Protein AF-A0A7X6MKP2-F1 (afdb_monomer_lite)

Foldseek 3Di:
DDDDDDDPPDDPPPPPPVPCPPPPCPPQQLNLQLVCVVVVNQFDWDWDWADDPPADDPDTFIWTFTDCQLVRKTWGQPPVFWIWIQFPVRDIDIDTPVVVVVVVVVSSVGRHSVDDDDDDPPPPDD

Secondary structure (DSSP, 8-state):
-------PPP------------S-----HHHHHHHHHHTTTT---EEEEE--TT--TT--EEEEEPPGGGTS-EEEEETTTEEEEE-TTS-EEEEETT-HHHHHHHHHHHHTTSSSPP--------

Radius of gyration: 27.4 Å; chains: 1; bounding box: 58×38×104 Å

pLDDT: mean 75.71, std 20.82, range [37.44, 96.75]

Organism: NCBI:txid146802

Structure (mmCIF, N/CA/C/O backbone):
data_AF-A0A7X6MKP2-F1
#
_entry.id   AF-A0A7X6MKP2-F1
#
loop_
_atom_site.group_PDB
_atom_site.id
_atom_site.type_symbol
_atom_site.label_atom_id
_atom_site.label_alt_id
_atom_site.label_comp_id
_atom_site.label_asym_id
_atom_site.label_entity_id
_atom_site.label_seq_id
_atom_site.pdbx_PDB_ins_code
_atom_site.Cartn_x
_atom_site.Cartn_y
_atom_site.Cartn_z
_atom_site.occupancy
_atom_site.B_iso_or_equiv
_atom_site.auth_seq_id
_atom_site.auth_comp_id
_atom_site.auth_asym_id
_atom_site.auth_atom_id
_atom_site.pdbx_PDB_model_num
ATOM 1 N N . MET A 1 1 ? 43.144 -14.000 -82.049 1.00 40.50 1 MET A N 1
ATOM 2 C CA . MET A 1 1 ? 44.018 -12.903 -81.572 1.00 40.50 1 MET A CA 1
ATOM 3 C C . MET A 1 1 ? 43.197 -12.073 -80.575 1.00 40.50 1 MET A C 1
ATOM 5 O O . MET A 1 1 ? 42.259 -11.430 -81.004 1.00 40.50 1 MET A O 1
ATOM 9 N N . VAL A 1 2 ? 43.103 -12.516 -79.315 1.00 38.53 2 VAL A N 1
ATOM 10 C CA . VAL A 1 2 ? 43.785 -12.025 -78.085 1.00 38.53 2 VAL A CA 1
ATOM 11 C C . VAL A 1 2 ? 43.285 -10.661 -77.556 1.00 38.53 2 VAL A C 1
ATOM 13 O O . VAL A 1 2 ? 43.730 -9.638 -78.048 1.00 38.53 2 VAL A O 1
ATOM 16 N N . ARG A 1 3 ? 42.475 -10.753 -76.470 1.00 37.44 3 ARG A N 1
ATOM 17 C CA . ARG A 1 3 ? 42.290 -9.885 -75.261 1.00 37.44 3 ARG A CA 1
ATOM 18 C C . ARG A 1 3 ? 41.890 -8.405 -75.481 1.00 37.44 3 ARG A C 1
ATOM 20 O O . ARG A 1 3 ? 42.314 -7.790 -76.434 1.00 37.44 3 ARG A O 1
ATOM 27 N N . ALA A 1 4 ? 41.074 -7.752 -74.646 1.00 42.47 4 ALA A N 1
ATOM 28 C CA . ALA A 1 4 ? 41.016 -7.700 -73.178 1.00 42.47 4 ALA A CA 1
ATOM 29 C C . ALA A 1 4 ? 39.604 -7.236 -72.719 1.00 42.47 4 ALA A C 1
ATOM 31 O O . ALA A 1 4 ? 38.988 -6.415 -73.381 1.00 42.47 4 ALA A O 1
ATOM 32 N N . ARG A 1 5 ? 38.961 -7.910 -71.753 1.00 42.34 5 ARG A N 1
ATOM 33 C CA . ARG A 1 5 ? 38.842 -7.558 -70.314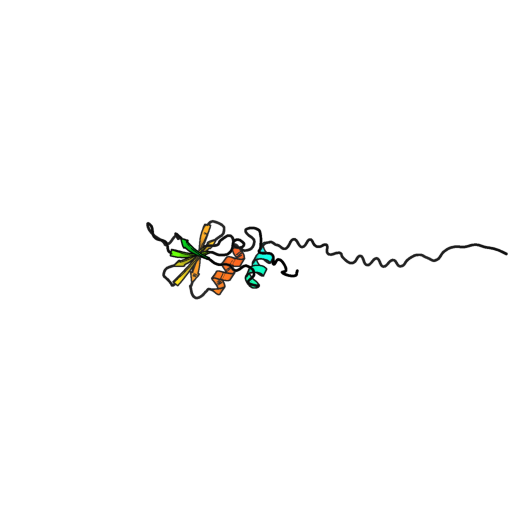 1.00 42.34 5 ARG A CA 1
ATOM 34 C C . ARG A 1 5 ? 38.249 -6.174 -69.987 1.00 42.34 5 ARG A C 1
ATOM 36 O O . ARG A 1 5 ? 38.909 -5.161 -70.168 1.00 42.34 5 ARG A O 1
ATOM 43 N N . GLY A 1 6 ? 37.117 -6.227 -69.279 1.00 37.50 6 GLY A N 1
ATOM 44 C CA . GLY A 1 6 ? 36.641 -5.244 -68.297 1.00 37.50 6 GLY A CA 1
ATOM 45 C C . GLY A 1 6 ? 35.191 -4.844 -68.570 1.00 37.50 6 GLY A C 1
ATOM 46 O O . GLY A 1 6 ? 34.879 -4.495 -69.694 1.00 37.50 6 GLY A O 1
ATOM 47 N N . LEU A 1 7 ? 34.219 -4.888 -67.664 1.00 44.16 7 LEU A N 1
ATOM 48 C CA . LEU A 1 7 ? 34.089 -5.221 -66.243 1.00 44.16 7 LEU A CA 1
ATOM 49 C C . LEU A 1 7 ? 32.581 -5.522 -66.050 1.00 44.16 7 LEU A C 1
ATOM 51 O O . LEU A 1 7 ? 31.769 -4.822 -66.658 1.00 44.16 7 LEU A O 1
ATOM 55 N N . PRO A 1 8 ? 32.162 -6.499 -65.228 1.00 43.06 8 PRO A N 1
ATOM 56 C CA . PRO A 1 8 ? 30.777 -6.556 -64.771 1.00 43.06 8 PRO A CA 1
ATOM 57 C C . PRO A 1 8 ? 30.525 -5.355 -63.851 1.00 43.06 8 PRO A C 1
ATOM 59 O O . PRO A 1 8 ? 31.262 -5.153 -62.883 1.00 43.06 8 PRO A O 1
ATOM 62 N N . ALA A 1 9 ? 29.517 -4.538 -64.167 1.00 41.66 9 ALA A N 1
ATOM 63 C CA . ALA A 1 9 ? 29.062 -3.491 -63.264 1.00 41.66 9 ALA A CA 1
ATOM 64 C C . ALA A 1 9 ? 28.604 -4.154 -61.961 1.00 41.66 9 ALA A C 1
ATOM 66 O O . ALA A 1 9 ? 27.717 -5.007 -61.937 1.00 41.66 9 ALA A O 1
ATOM 67 N N . LEU A 1 10 ? 29.329 -3.797 -60.913 1.00 42.03 10 LEU A N 1
ATOM 68 C CA . LEU A 1 10 ? 29.261 -4.337 -59.575 1.00 42.03 10 LEU A CA 1
ATOM 69 C C . LEU A 1 10 ? 27.894 -4.069 -58.940 1.00 42.03 10 LEU A C 1
ATOM 71 O O . LEU A 1 10 ? 27.376 -2.959 -58.993 1.00 42.03 10 LEU A O 1
ATOM 75 N N . SER A 1 11 ? 27.403 -5.107 -58.270 1.00 39.50 11 SER A N 1
ATOM 76 C CA . SER A 1 11 ? 26.770 -5.033 -56.957 1.00 39.50 11 SER A CA 1
ATOM 77 C C . SER A 1 11 ? 25.614 -4.044 -56.809 1.00 39.50 11 SER A C 1
ATOM 79 O O . SER A 1 11 ? 25.761 -2.955 -56.260 1.00 39.50 11 SER A O 1
ATOM 81 N N . ALA A 1 12 ? 24.408 -4.520 -57.127 1.00 39.81 12 ALA A N 1
ATOM 82 C CA . ALA A 1 12 ? 23.228 -4.152 -56.355 1.00 39.81 12 ALA A CA 1
ATOM 83 C C . ALA A 1 12 ? 23.368 -4.753 -54.945 1.00 39.81 12 ALA A C 1
ATOM 85 O O . ALA A 1 12 ? 22.731 -5.743 -54.591 1.00 39.81 12 ALA A O 1
ATOM 86 N N . THR A 1 13 ? 24.253 -4.173 -54.136 1.00 43.50 13 THR A N 1
ATOM 87 C CA . THR A 1 13 ? 24.224 -4.335 -52.689 1.00 43.50 13 THR A CA 1
ATOM 88 C C . THR A 1 13 ? 23.011 -3.549 -52.207 1.00 43.50 13 THR A C 1
ATOM 90 O O . THR A 1 13 ? 23.109 -2.405 -51.769 1.00 43.50 13 THR A O 1
ATOM 93 N N . HIS A 1 14 ? 21.839 -4.184 -52.278 1.00 38.28 14 HIS A N 1
ATOM 94 C CA . HIS A 1 14 ? 20.822 -3.994 -51.254 1.00 38.28 14 HIS A CA 1
ATOM 95 C C . HIS A 1 14 ? 21.472 -4.441 -49.941 1.00 38.28 14 HIS A C 1
ATOM 97 O O . HIS A 1 14 ? 21.293 -5.560 -49.469 1.00 38.28 14 HIS A O 1
ATOM 103 N N . HIS A 1 15 ? 22.282 -3.561 -49.354 1.00 39.16 15 HIS A N 1
ATOM 104 C CA . HIS A 1 15 ? 22.395 -3.544 -47.916 1.00 39.16 15 HIS A CA 1
ATOM 105 C C . HIS A 1 15 ? 21.006 -3.140 -47.430 1.00 39.16 15 HIS A C 1
ATOM 107 O O . HIS A 1 15 ? 20.722 -1.965 -47.202 1.00 39.16 15 HIS A O 1
ATOM 113 N N . GLU A 1 16 ? 20.143 -4.147 -47.271 1.00 41.75 16 GLU A N 1
ATOM 114 C CA . GLU A 1 16 ? 19.332 -4.243 -46.073 1.00 41.75 16 GLU A CA 1
ATOM 115 C C . GLU A 1 16 ? 20.291 -3.974 -44.910 1.00 41.75 16 GLU A C 1
ATOM 117 O O . GLU A 1 16 ? 20.896 -4.870 -44.323 1.00 41.75 16 GLU A O 1
ATOM 122 N N . HIS A 1 17 ? 20.449 -2.695 -44.572 1.00 41.41 17 HIS A N 1
ATOM 123 C CA . HIS A 1 17 ? 20.598 -2.310 -43.189 1.00 41.41 17 HIS A CA 1
ATOM 124 C C . HIS A 1 17 ? 19.272 -2.701 -42.554 1.00 41.41 17 HIS A C 1
ATOM 126 O O .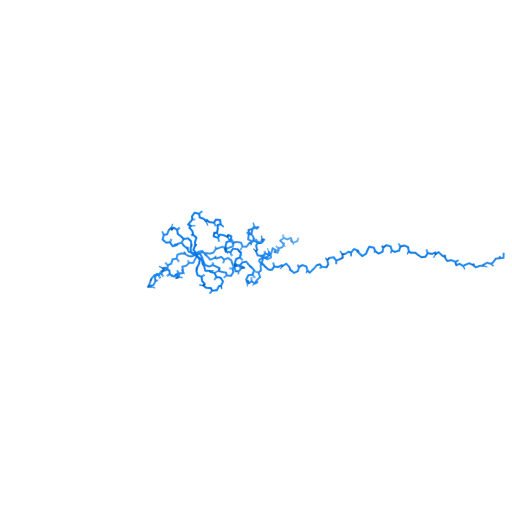 HIS A 1 17 ? 18.387 -1.876 -42.331 1.00 41.41 17 HIS A O 1
ATOM 132 N N . GLY A 1 18 ? 19.141 -4.015 -42.330 1.00 39.84 18 GLY A N 1
ATOM 133 C CA . GLY A 1 18 ? 18.351 -4.562 -41.263 1.00 39.84 18 GLY A CA 1
ATOM 134 C C . GLY A 1 18 ? 18.720 -3.697 -40.089 1.00 39.84 18 GLY A C 1
ATOM 135 O O . GLY A 1 18 ? 19.865 -3.697 -39.630 1.00 39.84 18 GLY A O 1
ATOM 136 N N . ARG A 1 19 ? 17.760 -2.848 -39.747 1.00 45.12 19 ARG A N 1
ATOM 137 C CA . ARG A 1 19 ? 17.675 -2.126 -38.507 1.00 45.12 19 ARG A CA 1
ATOM 138 C C . ARG A 1 19 ? 17.934 -3.187 -37.450 1.00 45.12 19 ARG A C 1
ATOM 140 O O . ARG A 1 19 ? 17.041 -3.928 -37.054 1.00 45.12 19 ARG A O 1
ATOM 147 N N . ARG A 1 20 ? 19.203 -3.336 -37.075 1.00 47.97 20 ARG A N 1
ATOM 148 C CA . ARG A 1 20 ? 19.565 -3.839 -35.772 1.00 47.97 20 ARG A CA 1
ATOM 149 C C . ARG A 1 20 ? 19.003 -2.757 -34.876 1.00 47.97 20 ARG A C 1
ATOM 151 O O . ARG A 1 20 ? 19.643 -1.747 -34.612 1.00 47.97 20 ARG A O 1
ATOM 158 N N . ASP A 1 21 ? 17.722 -2.910 -34.554 1.00 43.53 21 ASP A N 1
ATOM 159 C CA . ASP A 1 21 ? 17.145 -2.380 -33.341 1.00 43.53 21 ASP A CA 1
ATOM 160 C C . ASP A 1 21 ? 17.952 -3.062 -32.241 1.00 43.53 21 ASP A C 1
ATOM 162 O O . ASP A 1 21 ? 17.594 -4.118 -31.719 1.00 43.53 21 ASP A O 1
ATOM 166 N N . ASP A 1 22 ? 19.150 -2.520 -32.030 1.00 42.47 22 ASP A N 1
ATOM 167 C CA . ASP A 1 22 ? 20.080 -2.884 -30.994 1.00 42.47 22 ASP A CA 1
ATOM 168 C C . ASP A 1 22 ? 19.288 -2.744 -29.703 1.00 42.47 22 ASP A C 1
ATOM 170 O O . ASP A 1 22 ? 19.006 -1.632 -29.261 1.00 42.47 22 ASP A O 1
ATOM 174 N N . ALA A 1 23 ? 18.746 -3.868 -29.228 1.00 45.12 23 ALA A N 1
ATOM 175 C CA . ALA A 1 23 ? 18.958 -4.490 -27.922 1.00 45.12 23 ALA A CA 1
ATOM 176 C C . ALA A 1 23 ? 19.355 -3.560 -26.756 1.00 45.12 23 ALA A C 1
ATOM 178 O O . ALA A 1 23 ? 20.089 -3.948 -25.854 1.00 45.12 23 ALA A O 1
ATOM 179 N N . ASN A 1 24 ? 18.850 -2.336 -26.758 1.00 43.28 24 ASN A N 1
ATOM 180 C CA . ASN A 1 24 ? 19.015 -1.321 -25.738 1.00 43.28 24 ASN A CA 1
ATOM 181 C C . ASN A 1 24 ? 17.698 -0.557 -25.568 1.00 43.28 24 ASN A C 1
ATOM 183 O O . ASN A 1 24 ? 17.655 0.634 -25.272 1.00 43.28 24 ASN A O 1
ATOM 187 N N . THR A 1 25 ? 16.578 -1.272 -25.695 1.00 48.47 25 THR A N 1
ATOM 188 C CA . THR A 1 25 ? 15.434 -0.959 -24.847 1.00 48.47 25 THR A CA 1
ATOM 189 C C . THR A 1 25 ? 15.847 -1.361 -23.437 1.00 48.47 25 THR A C 1
ATOM 191 O O . THR A 1 25 ? 15.516 -2.449 -22.970 1.00 48.47 25 THR A O 1
ATOM 194 N N . GLN A 1 26 ? 16.640 -0.519 -22.772 1.00 52.72 26 GLN A N 1
ATOM 195 C CA . GLN A 1 26 ? 16.786 -0.569 -21.326 1.00 52.72 26 GLN A CA 1
ATOM 196 C C . GLN A 1 26 ? 15.359 -0.441 -20.791 1.00 52.72 26 GLN A C 1
ATOM 198 O O . GLN A 1 26 ? 14.794 0.653 -20.788 1.00 52.72 26 GLN A O 1
ATOM 203 N N . ARG A 1 27 ? 14.705 -1.583 -20.522 1.00 60.75 27 ARG A N 1
ATOM 204 C CA . ARG A 1 27 ? 13.286 -1.621 -20.165 1.00 60.75 27 ARG A CA 1
ATOM 205 C C . ARG A 1 27 ? 13.120 -0.659 -19.007 1.00 60.75 27 ARG A C 1
ATOM 207 O O . ARG A 1 27 ? 13.791 -0.801 -17.988 1.00 60.75 27 ARG A O 1
ATOM 214 N N . ASN A 1 28 ? 12.283 0.354 -19.212 1.00 77.56 28 ASN A N 1
ATOM 215 C CA . ASN A 1 28 ? 11.992 1.341 -18.190 1.00 77.56 28 ASN A CA 1
ATOM 216 C C . ASN A 1 28 ? 11.656 0.578 -16.889 1.00 77.56 28 ASN A C 1
ATOM 218 O O . ASN A 1 28 ? 10.732 -0.242 -16.923 1.00 77.56 28 ASN A O 1
ATOM 222 N N . PRO A 1 29 ? 12.382 0.798 -15.773 1.00 76.56 29 PRO A N 1
ATOM 223 C CA . PRO A 1 29 ? 12.179 0.052 -14.530 1.00 76.56 29 PRO A CA 1
ATOM 224 C C . PRO A 1 29 ? 10.728 0.072 -14.047 1.00 76.56 29 PRO A C 1
ATOM 226 O O . PRO A 1 29 ? 10.254 -0.897 -13.459 1.00 76.56 29 PRO A O 1
ATOM 229 N N . PHE A 1 30 ? 10.007 1.159 -14.333 1.00 80.94 30 PHE A N 1
ATOM 230 C CA . PHE A 1 30 ? 8.575 1.260 -14.088 1.00 80.94 30 PHE A CA 1
ATOM 231 C C . PHE A 1 30 ? 7.778 0.233 -14.903 1.00 80.94 30 PHE A C 1
ATOM 233 O O . PHE A 1 30 ? 7.004 -0.535 -14.333 1.00 80.94 30 PHE A O 1
ATOM 240 N N . THR A 1 31 ? 7.988 0.190 -16.222 1.00 80.94 31 THR A N 1
ATOM 241 C CA . THR A 1 31 ? 7.308 -0.744 -17.130 1.00 80.94 31 THR A CA 1
ATOM 242 C C . THR A 1 31 ? 7.599 -2.186 -16.741 1.00 80.94 31 THR A C 1
ATOM 244 O O . THR A 1 31 ? 6.677 -2.979 -16.610 1.00 80.94 31 THR A O 1
ATOM 247 N N . GLU A 1 32 ? 8.857 -2.524 -16.458 1.00 78.62 32 GLU A N 1
ATOM 248 C CA . GLU A 1 32 ? 9.217 -3.892 -16.083 1.00 78.62 32 GLU A CA 1
ATOM 249 C C . GLU A 1 32 ? 8.630 -4.306 -14.717 1.00 78.62 32 GLU A C 1
ATOM 251 O O . GLU A 1 32 ? 8.202 -5.450 -14.545 1.00 78.62 32 GLU A O 1
ATOM 256 N N . ALA A 1 33 ? 8.554 -3.386 -13.750 1.00 80.56 33 ALA A N 1
ATOM 257 C CA . ALA A 1 33 ? 7.914 -3.622 -12.456 1.00 80.56 33 ALA A CA 1
ATOM 258 C C . ALA A 1 33 ? 6.392 -3.766 -12.560 1.00 80.56 33 ALA A C 1
ATOM 260 O O . ALA A 1 33 ? 5.806 -4.633 -11.906 1.00 80.56 33 ALA A O 1
ATOM 261 N N . ARG A 1 34 ? 5.755 -2.946 -13.399 1.00 82.44 34 ARG A N 1
ATOM 262 C CA . ARG A 1 34 ? 4.330 -3.052 -13.711 1.00 82.44 34 ARG A CA 1
ATOM 263 C C . ARG A 1 34 ? 4.026 -4.380 -14.398 1.00 82.44 34 ARG A C 1
ATOM 265 O O . ARG A 1 34 ? 3.127 -5.088 -13.957 1.00 82.44 34 ARG A O 1
ATOM 272 N N . ASP A 1 35 ? 4.813 -4.762 -15.398 1.00 83.06 35 ASP A N 1
ATOM 273 C CA . ASP A 1 35 ? 4.664 -6.041 -16.093 1.00 83.06 35 ASP A CA 1
ATOM 274 C C . ASP A 1 35 ? 4.872 -7.220 -15.139 1.00 83.06 35 ASP A C 1
ATOM 276 O O . ASP A 1 35 ? 4.109 -8.185 -15.175 1.00 83.06 35 ASP A O 1
ATOM 280 N N . ALA A 1 36 ? 5.862 -7.151 -14.240 1.00 79.94 36 ALA A N 1
ATOM 281 C CA . ALA A 1 36 ? 6.071 -8.170 -13.213 1.00 79.94 36 ALA A CA 1
ATOM 282 C C . ALA A 1 36 ? 4.852 -8.302 -12.289 1.00 79.94 36 ALA A C 1
ATOM 284 O O . ALA A 1 36 ? 4.409 -9.415 -12.021 1.00 79.94 36 ALA A O 1
ATOM 285 N N . PHE A 1 37 ? 4.271 -7.182 -11.856 1.00 81.88 37 PHE A N 1
ATOM 286 C CA . PHE A 1 37 ? 3.058 -7.183 -11.044 1.00 81.88 37 PHE A CA 1
ATOM 287 C C . PHE A 1 37 ? 1.863 -7.797 -11.792 1.00 81.88 37 PHE A C 1
ATOM 289 O O . PHE A 1 37 ? 1.223 -8.711 -11.277 1.00 81.88 37 PHE A O 1
ATOM 296 N N . LEU A 1 38 ? 1.594 -7.342 -13.021 1.00 82.25 38 LEU A N 1
ATOM 297 C CA . LEU A 1 38 ? 0.463 -7.810 -13.833 1.00 82.25 38 LEU A CA 1
ATOM 298 C C . LEU A 1 38 ? 0.598 -9.285 -14.234 1.00 82.25 38 LEU A C 1
ATOM 300 O O . LEU A 1 38 ? -0.393 -10.008 -14.269 1.00 82.25 38 LEU A O 1
ATOM 304 N N . SER A 1 39 ? 1.823 -9.751 -14.485 1.00 82.88 39 SER A N 1
ATOM 305 C CA . SER A 1 39 ? 2.133 -11.163 -14.761 1.00 82.88 39 SER A CA 1
ATOM 306 C C . SER A 1 39 ? 2.298 -12.020 -13.503 1.00 82.88 39 SER A C 1
ATOM 308 O O . SER A 1 39 ? 2.681 -13.185 -13.596 1.00 82.88 39 SER A O 1
ATOM 310 N N . GLN A 1 40 ? 2.034 -11.451 -12.324 1.00 81.50 40 GLN A N 1
ATOM 311 C CA . GLN A 1 40 ? 2.144 -12.110 -11.024 1.00 81.50 40 GLN A CA 1
ATOM 312 C C . GLN A 1 40 ? 3.546 -12.643 -10.680 1.00 81.50 40 GLN A C 1
ATOM 314 O O . GLN A 1 40 ? 3.729 -13.489 -9.800 1.00 81.50 40 GLN A O 1
ATOM 319 N N . ARG A 1 41 ? 4.577 -12.122 -11.345 1.00 79.94 41 ARG A N 1
ATOM 320 C CA . ARG A 1 41 ? 5.966 -12.533 -11.172 1.00 79.94 41 ARG A CA 1
ATOM 321 C C . ARG A 1 41 ? 6.561 -11.889 -9.925 1.00 79.94 41 ARG A C 1
ATOM 323 O O . ARG A 1 41 ? 6.820 -10.690 -9.888 1.00 79.94 41 ARG A O 1
ATOM 330 N N . GLY A 1 42 ? 6.851 -12.717 -8.924 1.00 75.12 42 GLY A N 1
ATOM 331 C CA . GLY A 1 42 ? 7.454 -12.258 -7.672 1.00 75.12 42 GLY A CA 1
ATOM 332 C C . GLY A 1 42 ? 6.503 -11.446 -6.789 1.00 75.12 42 GLY A C 1
ATOM 333 O O . GLY A 1 42 ? 6.970 -10.643 -5.983 1.00 75.12 42 GLY A O 1
ATOM 334 N N . LEU A 1 43 ? 5.189 -11.669 -6.915 1.00 78.00 43 LEU A N 1
ATOM 335 C CA . LEU A 1 43 ? 4.174 -11.164 -5.987 1.00 78.00 43 LEU A CA 1
ATOM 336 C C . LEU A 1 43 ? 4.263 -11.894 -4.637 1.00 78.00 43 LEU A C 1
ATOM 338 O O . LEU A 1 43 ? 3.418 -12.717 -4.296 1.00 78.00 43 LEU A O 1
ATOM 342 N N . ALA A 1 44 ? 5.308 -11.608 -3.868 1.00 83.38 44 ALA A N 1
ATOM 343 C CA . ALA A 1 44 ? 5.417 -12.046 -2.486 1.00 83.38 44 ALA A CA 1
ATOM 344 C C . ALA A 1 44 ? 4.997 -10.891 -1.574 1.00 83.38 44 ALA A C 1
ATOM 346 O O . ALA A 1 44 ? 5.723 -9.904 -1.451 1.00 83.38 44 ALA A O 1
ATOM 347 N N . PHE A 1 45 ? 3.820 -11.021 -0.961 1.00 88.31 45 PHE A N 1
ATOM 348 C CA . PHE A 1 45 ? 3.408 -10.166 0.147 1.00 88.31 45 PHE A CA 1
ATOM 349 C C . PHE A 1 45 ? 3.672 -10.888 1.463 1.00 88.31 45 PHE A C 1
ATOM 351 O O . PHE A 1 45 ? 3.362 -12.073 1.595 1.00 88.31 45 PHE A O 1
ATOM 358 N N . THR A 1 46 ? 4.214 -10.171 2.440 1.00 92.06 46 THR A N 1
ATOM 359 C CA . THR A 1 46 ? 4.347 -10.664 3.814 1.00 92.06 46 THR A CA 1
ATOM 360 C C . THR A 1 46 ? 3.356 -9.955 4.725 1.00 92.06 46 THR A C 1
ATOM 362 O O . THR A 1 46 ? 2.891 -8.850 4.435 1.00 92.06 46 THR A O 1
ATOM 365 N N . LEU A 1 47 ? 3.005 -10.615 5.826 1.00 95.25 47 LEU A N 1
ATOM 366 C CA . LEU A 1 47 ? 2.208 -10.022 6.890 1.00 95.25 47 LEU A CA 1
ATOM 367 C C . LEU A 1 47 ? 3.145 -9.622 8.031 1.00 95.25 47 LEU A C 1
ATOM 369 O O . LEU A 1 47 ? 3.809 -10.478 8.611 1.00 95.25 47 LEU A O 1
ATOM 373 N N . GLU A 1 48 ? 3.186 -8.335 8.353 1.00 95.38 48 GLU A N 1
ATOM 374 C CA . GLU A 1 48 ? 3.986 -7.782 9.450 1.00 95.38 48 GLU A CA 1
ATOM 375 C C . GLU A 1 48 ? 3.100 -7.014 10.436 1.00 95.38 48 GLU A C 1
ATOM 377 O O . GLU A 1 48 ? 2.007 -6.571 10.091 1.00 95.38 48 GLU A O 1
ATOM 382 N N . TRP A 1 49 ? 3.578 -6.819 11.665 1.00 95.75 49 TRP A N 1
ATOM 383 C CA . TRP A 1 49 ? 2.972 -5.890 12.621 1.00 95.75 49 TRP A CA 1
ATOM 384 C C . TRP A 1 49 ? 3.678 -4.540 12.518 1.00 95.75 49 TRP A C 1
ATOM 386 O O . TRP A 1 49 ? 4.899 -4.474 12.670 1.00 95.75 49 TRP A O 1
ATOM 396 N N . ARG A 1 50 ? 2.937 -3.462 12.240 1.00 93.69 50 ARG A N 1
ATOM 397 C CA . ARG A 1 50 ? 3.508 -2.118 12.072 1.00 93.69 50 ARG A CA 1
ATOM 398 C C . ARG A 1 50 ? 2.714 -1.050 12.802 1.00 93.69 50 ARG A C 1
ATOM 400 O O . ARG A 1 50 ? 1.506 -1.161 12.988 1.00 93.69 50 ARG A O 1
ATOM 407 N N . ARG A 1 51 ? 3.419 0.025 13.159 1.00 93.19 51 ARG A N 1
ATOM 408 C CA . ARG A 1 51 ? 2.791 1.276 13.586 1.00 93.19 51 ARG A CA 1
ATOM 409 C C . ARG A 1 51 ? 2.331 2.049 12.359 1.00 93.19 51 ARG A C 1
ATOM 411 O O . ARG A 1 51 ? 3.064 2.167 11.375 1.00 93.19 51 ARG A O 1
ATOM 418 N N . PHE A 1 52 ? 1.134 2.600 12.454 1.00 94.50 52 PHE A N 1
ATOM 419 C CA . PHE A 1 52 ? 0.511 3.425 11.432 1.00 94.50 52 PHE A CA 1
ATOM 420 C C . PHE A 1 52 ? 0.194 4.817 11.995 1.00 94.50 52 PHE A C 1
ATOM 422 O O . PHE A 1 52 ? 0.166 5.004 13.209 1.00 94.50 52 PHE A O 1
ATOM 429 N N . PRO A 1 53 ? -0.101 5.819 11.150 1.00 94.12 53 PRO A N 1
ATOM 430 C CA . PRO A 1 53 ? -0.516 7.136 11.637 1.00 94.12 53 PRO A CA 1
ATOM 431 C C . PRO A 1 53 ? -1.788 7.124 12.493 1.00 94.12 53 PRO A C 1
ATOM 433 O O . PRO A 1 53 ? -2.052 8.096 13.189 1.00 94.12 53 PRO A O 1
ATOM 436 N N . TRP A 1 54 ? -2.596 6.063 12.402 1.00 94.19 54 TRP A N 1
ATOM 437 C CA . TRP A 1 54 ? -3.835 5.898 13.165 1.00 94.19 54 TRP A CA 1
ATOM 438 C C . TRP A 1 54 ? -3.692 4.995 14.395 1.00 94.19 54 TRP A C 1
ATOM 440 O O . TRP A 1 54 ? -4.649 4.870 15.152 1.00 94.19 54 TRP A O 1
ATOM 450 N N . THR A 1 55 ? -2.533 4.367 14.605 1.00 93.44 55 THR A N 1
ATOM 451 C CA . THR A 1 55 ? -2.261 3.611 15.836 1.00 93.44 55 THR A CA 1
ATOM 452 C C . THR A 1 55 ? -1.787 4.563 16.931 1.00 93.44 55 THR A C 1
ATOM 454 O O . THR A 1 55 ? -0.996 5.469 16.656 1.00 93.44 55 THR A O 1
ATOM 457 N N . TRP A 1 56 ? -2.222 4.345 18.171 1.00 91.81 56 TRP A N 1
ATOM 458 C CA . TRP A 1 56 ? -1.902 5.195 19.322 1.00 91.81 56 TRP A CA 1
ATOM 459 C C . TRP A 1 56 ? -0.975 4.469 20.299 1.00 91.81 56 TRP A C 1
ATOM 461 O O . TRP A 1 56 ? -0.947 3.249 20.348 1.00 91.81 56 TRP A O 1
ATOM 471 N N . GLY A 1 57 ? -0.179 5.198 21.088 1.00 92.44 57 GLY A N 1
ATOM 472 C CA . GLY A 1 57 ? 0.653 4.570 22.127 1.00 92.44 57 GLY A CA 1
ATOM 473 C C . GLY A 1 57 ? 1.558 3.451 21.588 1.00 92.44 57 GLY A C 1
ATOM 474 O O . GLY A 1 57 ? 2.281 3.661 20.621 1.00 92.44 57 GLY A O 1
ATOM 475 N N . ALA A 1 58 ? 1.531 2.267 22.194 1.00 91.62 58 ALA A N 1
ATOM 476 C CA . ALA A 1 58 ? 2.310 1.109 21.738 1.00 91.62 58 ALA A CA 1
ATOM 477 C C . ALA A 1 58 ? 1.589 0.258 20.672 1.00 91.62 58 ALA A C 1
ATOM 479 O O . ALA A 1 58 ? 2.105 -0.791 20.287 1.00 91.62 58 ALA A O 1
ATOM 480 N N . ASP A 1 59 ? 0.425 0.701 20.194 1.00 94.62 59 ASP A N 1
ATOM 481 C CA . ASP A 1 59 ? -0.424 -0.099 19.321 1.00 94.62 59 ASP A CA 1
ATOM 482 C C . ASP A 1 59 ? 0.222 -0.315 17.950 1.00 94.62 59 ASP A C 1
ATOM 484 O O . ASP A 1 59 ? 0.899 0.556 17.388 1.00 94.62 59 ASP A O 1
ATOM 488 N N . VAL A 1 60 ? -0.017 -1.508 17.412 1.00 94.31 60 VAL A N 1
ATOM 489 C CA . VAL A 1 60 ? 0.394 -1.939 16.079 1.00 94.31 60 VAL A CA 1
ATOM 490 C C . VAL A 1 60 ? -0.772 -2.639 15.402 1.00 94.31 60 VAL A C 1
ATOM 492 O O . VAL A 1 60 ? -1.534 -3.356 16.046 1.00 94.31 60 VAL A O 1
ATOM 495 N N . ASP A 1 61 ? -0.853 -2.481 14.088 1.00 94.94 61 ASP A N 1
ATOM 496 C CA . ASP A 1 61 ? -1.825 -3.171 13.248 1.00 94.94 61 ASP A CA 1
ATOM 497 C C . ASP A 1 61 ? -1.126 -4.107 12.266 1.00 94.94 61 ASP A C 1
ATOM 499 O O . ASP A 1 61 ? 0.073 -3.992 11.979 1.00 94.94 61 ASP A O 1
ATOM 503 N N . ARG A 1 62 ? -1.906 -5.041 11.717 1.00 95.00 62 ARG A N 1
ATOM 504 C CA . ARG A 1 62 ? -1.441 -5.925 10.649 1.00 95.00 62 ARG A CA 1
ATOM 505 C C . ARG A 1 62 ? -1.237 -5.129 9.364 1.00 95.00 62 ARG A C 1
ATOM 507 O O . ARG A 1 62 ? -2.146 -4.456 8.880 1.00 95.00 62 ARG A O 1
ATOM 514 N N . ALA A 1 63 ? -0.053 -5.274 8.792 1.00 95.06 63 ALA A N 1
ATOM 515 C CA . ALA A 1 63 ? 0.362 -4.666 7.547 1.00 95.06 63 ALA A CA 1
ATOM 516 C C . ALA A 1 63 ? 0.647 -5.743 6.499 1.00 95.06 63 ALA A C 1
ATOM 518 O O . ALA A 1 63 ? 1.401 -6.682 6.755 1.00 95.06 63 ALA A O 1
ATOM 519 N N . LEU A 1 64 ? 0.090 -5.573 5.304 1.00 94.75 64 LEU A N 1
ATOM 520 C CA . LEU A 1 64 ? 0.566 -6.251 4.106 1.00 94.75 64 LEU A CA 1
ATOM 521 C C . LEU A 1 64 ? 1.772 -5.482 3.574 1.00 94.75 64 LEU A C 1
ATOM 523 O O . LEU A 1 64 ? 1.667 -4.296 3.247 1.00 94.75 64 LEU A O 1
ATOM 527 N N . ILE A 1 65 ? 2.913 -6.155 3.495 1.00 93.12 65 ILE A N 1
ATOM 528 C CA . ILE A 1 65 ? 4.150 -5.587 2.971 1.00 93.12 65 ILE A CA 1
ATOM 529 C C . ILE A 1 65 ? 4.367 -6.124 1.570 1.00 93.12 65 ILE A C 1
ATOM 531 O O . ILE A 1 65 ? 4.447 -7.333 1.360 1.00 93.12 65 ILE A O 1
ATOM 535 N N . GLY A 1 66 ? 4.404 -5.208 0.605 1.00 89.75 66 GLY A N 1
ATOM 536 C CA . GLY A 1 66 ? 4.618 -5.547 -0.793 1.00 89.75 66 GLY A CA 1
ATOM 537 C C . GLY A 1 66 ? 6.057 -5.968 -1.093 1.00 89.75 66 GLY A C 1
ATOM 538 O O . GLY A 1 66 ? 6.960 -5.722 -0.295 1.00 89.75 66 GLY A O 1
ATOM 539 N N . PRO A 1 67 ? 6.296 -6.554 -2.273 1.00 87.31 67 PRO A N 1
ATOM 540 C CA . PRO A 1 67 ? 7.625 -6.982 -2.688 1.00 87.31 67 PRO A CA 1
ATOM 541 C C . PRO A 1 67 ? 8.611 -5.810 -2.832 1.00 87.31 67 PRO A C 1
ATOM 543 O O . PRO A 1 67 ? 8.232 -4.651 -3.036 1.00 87.31 67 PRO A O 1
ATOM 546 N N . ALA A 1 68 ? 9.908 -6.131 -2.800 1.00 83.94 68 ALA A N 1
ATOM 547 C CA . ALA A 1 68 ? 11.000 -5.154 -2.837 1.00 83.94 68 ALA A CA 1
ATOM 548 C C . ALA A 1 68 ? 10.963 -4.217 -4.055 1.00 83.94 68 ALA A C 1
ATOM 550 O O . ALA A 1 68 ? 11.285 -3.038 -3.927 1.00 83.94 68 ALA A O 1
ATOM 551 N N . TYR A 1 69 ? 10.496 -4.690 -5.215 1.00 80.25 69 TYR A N 1
ATOM 552 C CA . TYR A 1 69 ? 10.381 -3.862 -6.422 1.00 80.25 69 TYR A CA 1
ATOM 553 C C . TYR A 1 69 ? 9.241 -2.825 -6.363 1.00 80.25 69 TYR A C 1
ATOM 555 O O . TYR A 1 69 ? 9.217 -1.893 -7.168 1.00 80.25 69 TYR A O 1
ATOM 563 N N . LEU A 1 70 ? 8.323 -2.955 -5.395 1.00 84.81 70 LEU A N 1
ATOM 564 C CA . LEU A 1 70 ? 7.364 -1.917 -4.981 1.00 84.81 70 LEU A CA 1
ATOM 565 C C . LEU A 1 70 ? 7.879 -1.117 -3.766 1.00 84.81 70 LEU A C 1
ATOM 567 O O . LEU A 1 70 ? 7.135 -0.390 -3.096 1.00 84.81 70 LEU A O 1
ATOM 571 N N . GLY A 1 71 ? 9.163 -1.270 -3.437 1.00 85.56 71 GLY A N 1
ATOM 572 C CA . GLY A 1 71 ? 9.835 -0.599 -2.335 1.00 85.56 71 GLY A CA 1
ATOM 573 C C . GLY A 1 71 ? 9.354 -1.029 -0.953 1.00 85.56 71 GLY A C 1
ATOM 574 O O . GLY A 1 71 ? 9.326 -0.182 -0.063 1.00 85.56 71 GLY A O 1
ATOM 575 N N . ASN A 1 72 ? 8.917 -2.279 -0.770 1.00 88.56 72 ASN A N 1
ATOM 576 C CA . ASN A 1 72 ? 8.363 -2.761 0.504 1.00 88.56 72 ASN A CA 1
ATOM 577 C C . ASN A 1 72 ? 7.207 -1.882 1.011 1.00 88.56 72 ASN A C 1
ATOM 579 O O . ASN A 1 72 ? 7.153 -1.495 2.182 1.00 88.56 72 ASN A O 1
ATOM 583 N N . VAL A 1 73 ? 6.317 -1.489 0.091 1.00 91.44 73 VAL A N 1
ATOM 584 C CA . VAL A 1 73 ? 5.144 -0.667 0.412 1.00 91.44 73 VAL A CA 1
ATOM 585 C C . VAL A 1 73 ? 4.356 -1.301 1.557 1.00 91.44 73 VAL A C 1
ATOM 587 O O . VAL A 1 73 ? 4.089 -2.497 1.543 1.00 91.44 73 VAL A O 1
ATOM 590 N N . SER A 1 74 ? 4.009 -0.494 2.558 1.00 94.25 74 SER A N 1
ATOM 591 C CA . SER A 1 74 ? 3.189 -0.926 3.691 1.00 94.25 74 SER A CA 1
ATOM 592 C C . SER A 1 74 ? 1.739 -0.549 3.451 1.00 94.25 74 SER A C 1
ATOM 594 O O . SER A 1 74 ? 1.453 0.618 3.177 1.00 94.25 74 SER A O 1
ATOM 596 N N . ILE A 1 75 ? 0.847 -1.528 3.572 1.00 95.50 75 ILE A N 1
ATOM 597 C CA . ILE A 1 75 ? -0.597 -1.378 3.394 1.00 95.50 75 ILE A CA 1
ATOM 598 C C . ILE A 1 75 ? -1.282 -1.890 4.664 1.00 95.50 75 ILE A C 1
ATOM 600 O O . ILE A 1 75 ? -1.031 -3.015 5.085 1.00 95.50 75 ILE A O 1
ATOM 604 N N . GLY A 1 76 ? -2.142 -1.082 5.275 1.00 96.31 76 GLY A N 1
ATOM 605 C CA . GLY A 1 76 ? -2.923 -1.440 6.461 1.00 96.31 76 GLY A CA 1
ATOM 606 C C . GLY A 1 76 ? -4.408 -1.152 6.267 1.00 96.31 76 GLY A C 1
ATOM 607 O O . GLY A 1 76 ? -4.779 -0.356 5.403 1.00 96.31 76 GLY A O 1
ATOM 608 N N . LEU A 1 77 ? -5.258 -1.793 7.070 1.0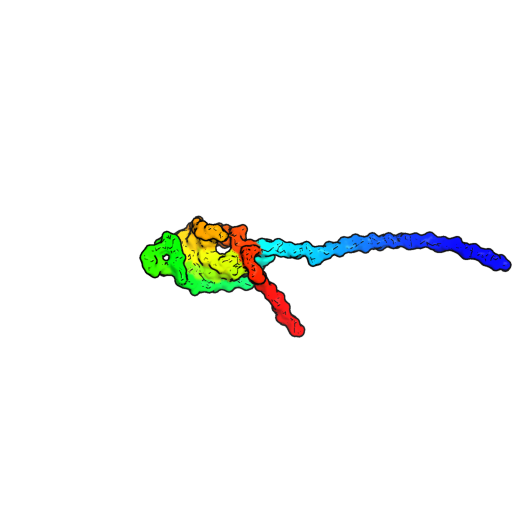0 96.00 77 LEU A N 1
ATOM 609 C CA . LEU A 1 77 ? -6.703 -1.559 7.068 1.00 96.00 77 LEU A CA 1
ATOM 610 C C . LEU A 1 77 ? -7.103 -0.768 8.314 1.00 96.00 77 LEU A C 1
ATOM 612 O O . LEU A 1 77 ? -7.198 -1.324 9.403 1.00 96.00 77 LEU A O 1
ATOM 616 N N . LYS A 1 78 ? -7.372 0.521 8.135 1.00 95.00 78 LYS A N 1
ATOM 617 C CA . LYS A 1 78 ? -7.865 1.409 9.182 1.00 95.00 78 LYS A CA 1
ATOM 618 C C . LYS A 1 78 ? -9.350 1.146 9.448 1.00 95.00 78 LYS A C 1
ATOM 620 O O . LYS A 1 78 ? -10.158 1.141 8.512 1.00 95.00 78 LYS A O 1
ATOM 625 N N . ASP A 1 79 ? -9.693 0.937 10.720 1.00 91.06 79 ASP A N 1
ATOM 626 C CA . ASP A 1 79 ? -11.062 0.788 11.247 1.00 91.06 79 ASP A CA 1
ATOM 627 C C . ASP A 1 79 ? -11.921 -0.264 10.513 1.00 91.06 79 ASP A C 1
ATOM 629 O O . ASP A 1 79 ? -13.145 -0.183 10.473 1.00 91.06 79 ASP A O 1
ATOM 633 N N . GLY A 1 80 ? -11.288 -1.240 9.852 1.00 90.12 80 GLY A N 1
ATOM 634 C CA . GLY A 1 80 ? -11.984 -2.245 9.044 1.00 90.12 80 GLY A CA 1
ATOM 635 C C . GLY A 1 80 ? -12.624 -1.722 7.748 1.00 90.12 80 GLY A C 1
ATOM 636 O O . GLY A 1 80 ? -13.275 -2.507 7.053 1.00 90.12 80 GLY A O 1
ATOM 637 N N . TRP A 1 81 ? -12.441 -0.444 7.396 1.00 93.44 81 TRP A N 1
ATOM 638 C CA . TRP A 1 81 ? -13.183 0.216 6.310 1.00 93.44 81 TRP A CA 1
ATOM 639 C C . TRP A 1 81 ? -12.321 1.000 5.313 1.00 93.44 81 TRP A C 1
ATOM 641 O O . TRP A 1 81 ? -12.758 1.250 4.192 1.00 93.44 81 TRP A O 1
ATOM 651 N N . THR A 1 82 ? -11.097 1.387 5.675 1.00 96.19 82 THR A N 1
ATOM 652 C CA . THR A 1 82 ? -10.245 2.217 4.807 1.00 96.19 82 THR A CA 1
ATOM 653 C C . THR A 1 82 ? -8.859 1.609 4.666 1.00 96.19 82 THR A C 1
ATOM 655 O O . THR A 1 82 ? -8.152 1.431 5.653 1.00 96.19 82 THR A O 1
ATOM 658 N N . TRP A 1 83 ? -8.429 1.325 3.441 1.00 96.75 83 TRP A N 1
ATOM 659 C CA . TRP A 1 83 ? -7.042 0.973 3.166 1.00 96.75 83 TRP A CA 1
ATOM 660 C C . TRP A 1 83 ? -6.164 2.211 3.284 1.00 96.75 83 TRP A C 1
ATOM 662 O O . TRP A 1 83 ? -6.411 3.219 2.624 1.00 96.75 83 TRP A O 1
ATOM 672 N N . GLY A 1 84 ? -5.127 2.132 4.107 1.00 96.25 84 GLY A N 1
ATOM 673 C CA . GLY A 1 84 ? -4.068 3.126 4.194 1.00 96.25 84 GLY A CA 1
ATOM 674 C C . GLY A 1 84 ? -2.769 2.548 3.656 1.00 96.25 84 GLY A C 1
ATOM 675 O O . GLY A 1 84 ? -2.397 1.431 4.008 1.00 96.25 84 GLY A O 1
ATOM 676 N N . TRP A 1 85 ? -2.054 3.300 2.829 1.00 95.31 85 TRP A N 1
ATOM 677 C CA . TRP A 1 85 ? -0.747 2.880 2.332 1.00 95.31 85 TRP A CA 1
ATOM 678 C C . TRP A 1 85 ? 0.242 4.038 2.290 1.00 95.31 85 TRP A C 1
ATOM 680 O O . TRP A 1 85 ? -0.133 5.207 2.145 1.00 95.31 85 TRP A O 1
ATOM 690 N N . GLN A 1 86 ? 1.524 3.707 2.436 1.00 91.69 86 GLN A N 1
ATOM 691 C CA . GLN A 1 86 ? 2.584 4.705 2.469 1.00 91.69 86 GLN A CA 1
ATOM 692 C C . GLN A 1 86 ? 3.121 4.995 1.062 1.00 91.69 86 GLN A C 1
ATOM 694 O O . GLN A 1 86 ? 3.722 4.144 0.402 1.00 91.69 86 GLN A O 1
ATOM 699 N N . GLY A 1 87 ? 2.932 6.233 0.612 1.00 88.81 87 GLY A N 1
ATOM 700 C CA . GLY A 1 87 ? 3.492 6.760 -0.622 1.00 88.81 87 GLY A CA 1
ATOM 701 C C . GLY A 1 87 ? 5.011 6.915 -0.570 1.00 88.81 87 GLY A C 1
ATOM 702 O O . GLY A 1 87 ? 5.645 6.882 0.483 1.00 88.81 87 GLY A O 1
ATOM 703 N N . ARG A 1 88 ? 5.618 7.158 -1.736 1.00 82.50 88 ARG A N 1
ATOM 704 C CA . ARG A 1 88 ? 7.082 7.227 -1.883 1.00 82.50 88 ARG A CA 1
ATOM 705 C C . ARG A 1 88 ? 7.776 8.250 -0.981 1.00 82.50 88 ARG A C 1
ATOM 707 O O . ARG A 1 88 ? 8.902 8.012 -0.568 1.00 82.50 88 ARG A O 1
ATOM 714 N N . ARG A 1 89 ? 7.121 9.371 -0.681 1.00 84.75 89 ARG A N 1
ATOM 715 C CA . ARG A 1 89 ? 7.672 10.446 0.163 1.00 84.75 89 ARG A CA 1
ATOM 716 C C . ARG A 1 89 ? 7.319 10.287 1.647 1.00 84.75 89 ARG A C 1
ATOM 718 O O . ARG A 1 89 ? 7.419 11.247 2.397 1.00 84.75 89 ARG A O 1
ATOM 725 N N . GLY A 1 90 ? 6.836 9.114 2.058 1.00 83.06 90 GLY A N 1
ATOM 726 C CA . GLY A 1 90 ? 6.368 8.867 3.422 1.00 83.06 90 GLY A CA 1
ATOM 727 C C . GLY A 1 90 ? 4.964 9.405 3.717 1.00 83.06 90 GLY A C 1
ATOM 728 O O . GLY A 1 90 ? 4.453 9.175 4.811 1.00 83.06 90 GLY A O 1
ATOM 729 N N . THR A 1 91 ? 4.321 10.079 2.756 1.00 90.00 91 THR A N 1
ATOM 730 C CA . THR A 1 91 ? 2.934 10.539 2.882 1.00 90.00 91 THR A CA 1
ATOM 731 C C . THR A 1 91 ? 1.969 9.365 2.829 1.00 90.00 91 THR A C 1
ATOM 733 O O . THR A 1 91 ? 2.116 8.467 2.002 1.00 90.00 91 THR A O 1
ATOM 736 N N . TRP A 1 92 ? 0.959 9.379 3.692 1.00 92.75 92 TRP A N 1
ATOM 737 C CA . TRP A 1 92 ? -0.067 8.343 3.714 1.00 92.75 92 TRP A CA 1
ATOM 738 C C . TRP A 1 92 ? -1.224 8.703 2.801 1.00 92.75 92 TRP A C 1
ATOM 740 O O . TRP A 1 92 ? -1.679 9.847 2.771 1.00 92.75 92 TRP A O 1
ATOM 750 N N . LYS A 1 93 ? -1.686 7.710 2.053 1.00 95.06 93 LYS A N 1
ATOM 751 C CA . LYS A 1 93 ? -2.841 7.806 1.169 1.00 95.06 93 LYS A CA 1
ATOM 752 C C . LYS A 1 93 ? -3.884 6.793 1.603 1.00 95.06 93 LYS A C 1
ATOM 754 O O . LYS A 1 93 ? -3.543 5.753 2.166 1.00 95.06 93 LYS A O 1
ATOM 759 N N . TYR A 1 94 ? -5.142 7.124 1.338 1.00 95.38 94 TYR A N 1
ATOM 760 C CA . TYR A 1 94 ? -6.289 6.388 1.844 1.00 95.38 94 TYR A CA 1
ATOM 761 C C . TYR A 1 94 ? -7.291 6.120 0.733 1.00 95.38 94 TYR A C 1
ATOM 763 O O . TYR A 1 94 ? -7.564 6.998 -0.085 1.00 95.38 94 TYR A O 1
ATOM 771 N N . VAL A 1 95 ? -7.831 4.907 0.720 1.00 96.31 95 VAL A N 1
ATOM 772 C CA . VAL A 1 95 ? -8.825 4.443 -0.248 1.00 96.31 95 VAL A CA 1
ATOM 773 C C . VAL A 1 95 ? -9.872 3.611 0.496 1.00 96.31 95 VAL A C 1
ATOM 775 O O . VAL A 1 95 ? -9.536 2.904 1.445 1.00 96.31 95 VAL A O 1
ATOM 778 N N . GLN A 1 96 ? -11.144 3.706 0.107 1.00 95.62 96 GLN A N 1
ATOM 779 C CA . GLN A 1 96 ? -12.210 2.903 0.721 1.00 95.62 96 GLN A CA 1
ATOM 780 C C . GLN A 1 96 ? -11.978 1.402 0.489 1.00 95.62 96 GLN A C 1
ATOM 782 O O . GLN A 1 96 ? -11.375 1.002 -0.508 1.00 95.62 96 GLN A O 1
ATOM 787 N N . ARG A 1 97 ? -12.417 0.562 1.433 1.00 94.00 97 ARG A N 1
ATOM 788 C CA . ARG A 1 97 ? -12.110 -0.877 1.448 1.00 94.00 97 ARG A CA 1
ATOM 789 C C . ARG A 1 97 ? -12.576 -1.624 0.199 1.00 94.00 97 ARG A C 1
ATOM 791 O O . ARG A 1 97 ? -11.895 -2.547 -0.242 1.00 94.00 97 ARG A O 1
ATOM 798 N N . ASP A 1 98 ? -13.731 -1.239 -0.318 1.00 94.81 98 ASP A N 1
ATOM 799 C CA . ASP A 1 98 ? -14.374 -1.764 -1.522 1.00 94.81 98 ASP A CA 1
ATOM 800 C C . ASP A 1 98 ? -13.665 -1.339 -2.818 1.00 94.81 98 ASP A C 1
ATOM 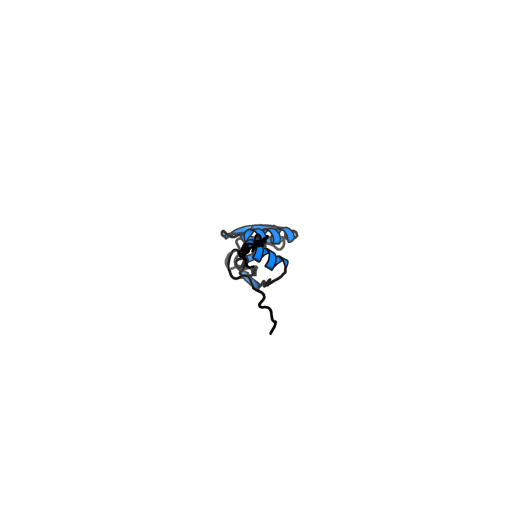802 O O . ASP A 1 98 ? -13.765 -2.028 -3.830 1.00 94.81 98 ASP A O 1
ATOM 806 N N . ARG A 1 99 ? -12.876 -0.261 -2.779 1.00 93.25 99 ARG A N 1
ATOM 807 C CA . ARG A 1 99 ? -12.107 0.272 -3.913 1.00 93.25 99 ARG A CA 1
ATOM 808 C C . ARG A 1 99 ? -10.699 -0.321 -3.991 1.00 93.25 99 ARG A C 1
ATOM 810 O O . ARG A 1 99 ? -9.694 0.394 -4.037 1.00 93.25 99 ARG A O 1
ATOM 817 N N . LEU A 1 100 ? -10.624 -1.653 -3.966 1.00 90.06 100 LEU A N 1
ATOM 818 C CA . LEU A 1 100 ? -9.356 -2.385 -4.050 1.00 90.06 100 LEU A CA 1
ATOM 819 C C . LEU A 1 100 ? -8.650 -2.155 -5.396 1.00 90.06 100 LEU A C 1
ATOM 821 O O . LEU A 1 100 ? -7.430 -2.044 -5.426 1.00 90.06 100 LEU A O 1
ATOM 825 N N . ASP A 1 101 ? -9.416 -2.025 -6.478 1.00 90.69 101 ASP A N 1
ATOM 826 C CA . ASP A 1 101 ? -8.953 -1.612 -7.808 1.00 90.69 101 ASP A CA 1
ATOM 827 C C . ASP A 1 101 ? -8.090 -0.345 -7.730 1.00 90.69 101 ASP A C 1
ATOM 829 O O . ASP A 1 101 ? -6.922 -0.337 -8.117 1.00 90.69 101 ASP A O 1
AT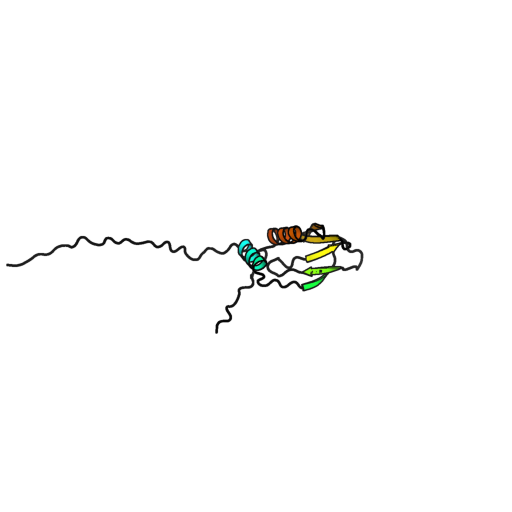OM 833 N N . LEU A 1 102 ? -8.637 0.695 -7.101 1.00 92.44 102 LEU A N 1
ATOM 834 C CA . LEU A 1 102 ? -7.990 1.991 -6.983 1.00 92.44 102 LEU A CA 1
ATOM 835 C C . LEU A 1 102 ? -6.753 1.931 -6.080 1.00 92.44 102 LEU A C 1
ATOM 837 O O . LEU A 1 102 ? -5.767 2.621 -6.342 1.00 92.44 102 LEU A O 1
ATOM 841 N N . LEU A 1 103 ? -6.785 1.119 -5.018 1.00 92.31 103 LEU A N 1
ATOM 842 C CA . LEU A 1 103 ? -5.609 0.894 -4.178 1.00 92.31 103 LEU A CA 1
ATOM 843 C C . LEU A 1 103 ? -4.455 0.319 -5.005 1.00 92.31 103 LEU A C 1
ATOM 845 O O . LEU A 1 103 ? -3.336 0.830 -4.931 1.00 92.31 103 LEU A O 1
ATOM 849 N N . LEU A 1 104 ? -4.725 -0.738 -5.772 1.00 89.94 104 LEU A N 1
ATOM 850 C CA . LEU A 1 104 ? -3.709 -1.431 -6.558 1.00 89.94 104 LEU A CA 1
ATOM 851 C C . LEU A 1 104 ? -3.136 -0.509 -7.635 1.00 89.94 104 LEU A C 1
ATOM 853 O O . LEU A 1 104 ? -1.915 -0.369 -7.707 1.00 89.94 104 LEU A O 1
ATOM 857 N N . ASP A 1 105 ? -3.993 0.191 -8.380 1.00 90.19 105 ASP A N 1
ATOM 858 C CA . ASP A 1 105 ? -3.567 1.154 -9.397 1.00 90.19 105 ASP A CA 1
ATOM 859 C C . ASP A 1 105 ? -2.658 2.230 -8.797 1.00 90.19 105 ASP A C 1
ATOM 861 O O . ASP A 1 105 ? -1.553 2.471 -9.283 1.00 90.19 105 ASP A O 1
ATOM 865 N N . GLN A 1 106 ? -3.063 2.839 -7.679 1.00 92.19 106 GLN A N 1
ATOM 866 C CA . GLN A 1 106 ? -2.258 3.877 -7.042 1.00 92.19 106 GLN A CA 1
ATOM 867 C C . GLN A 1 106 ? -0.911 3.357 -6.521 1.00 92.19 106 GLN A C 1
ATOM 869 O O . GLN A 1 106 ? 0.099 4.066 -6.610 1.00 92.19 106 GLN A O 1
ATOM 874 N N . VAL A 1 107 ? -0.875 2.149 -5.953 1.00 90.75 107 VAL A N 1
ATOM 875 C CA . VAL A 1 107 ? 0.369 1.540 -5.467 1.00 90.75 107 VAL A CA 1
ATOM 876 C C . VAL A 1 107 ? 1.307 1.265 -6.639 1.00 90.75 107 VAL A C 1
ATOM 878 O O . VAL A 1 107 ? 2.466 1.669 -6.576 1.00 90.75 107 VAL A O 1
ATOM 881 N N . ILE A 1 108 ? 0.824 0.649 -7.719 1.00 88.31 108 ILE A N 1
ATOM 882 C CA . ILE A 1 108 ? 1.640 0.345 -8.903 1.00 88.31 108 ILE A CA 1
ATOM 883 C C . ILE A 1 108 ? 2.178 1.640 -9.510 1.00 88.31 108 ILE A C 1
ATOM 885 O O . ILE A 1 108 ? 3.393 1.802 -9.613 1.00 88.31 108 ILE A O 1
ATOM 889 N N . GLU A 1 109 ? 1.303 2.597 -9.821 1.00 87.12 109 GLU A N 1
ATOM 890 C CA . GLU A 1 109 ? 1.668 3.844 -10.506 1.00 87.12 109 GLU A CA 1
ATOM 891 C C . GLU A 1 109 ? 2.689 4.683 -9.722 1.00 87.12 109 GLU A C 1
ATOM 893 O O . GLU A 1 109 ? 3.490 5.416 -10.297 1.00 87.12 109 GLU A O 1
ATOM 898 N N . THR A 1 110 ? 2.712 4.572 -8.391 1.00 84.81 110 THR A N 1
ATOM 899 C CA . THR A 1 110 ? 3.599 5.400 -7.556 1.00 84.81 110 THR A CA 1
ATOM 900 C C . THR A 1 110 ? 4.816 4.674 -6.989 1.00 84.81 110 THR A C 1
ATOM 902 O O . THR A 1 110 ? 5.733 5.339 -6.486 1.00 84.81 110 THR A O 1
ATOM 905 N N . ARG A 1 111 ? 4.833 3.336 -7.012 1.00 84.25 111 ARG A N 1
ATOM 906 C CA . ARG A 1 111 ? 5.874 2.517 -6.366 1.00 84.25 111 ARG A CA 1
ATOM 907 C C . ARG A 1 111 ? 6.626 1.602 -7.322 1.00 84.25 111 ARG A C 1
ATOM 909 O O . ARG A 1 111 ? 7.733 1.194 -6.973 1.00 84.25 111 ARG A O 1
ATOM 916 N N . ALA A 1 112 ? 6.064 1.276 -8.483 1.00 80.94 112 ALA A N 1
ATOM 917 C CA . ALA A 1 112 ? 6.714 0.401 -9.448 1.00 80.94 112 ALA A CA 1
ATOM 918 C C . ALA A 1 112 ? 8.052 0.995 -9.923 1.00 80.94 112 ALA A C 1
ATOM 920 O O . ALA A 1 112 ? 8.151 2.179 -10.245 1.00 80.94 112 ALA A O 1
ATOM 921 N N . GLY A 1 113 ? 9.096 0.163 -9.946 1.00 67.44 113 GLY A N 1
ATOM 922 C CA . GLY A 1 113 ? 10.414 0.538 -10.461 1.00 67.44 113 GLY A CA 1
ATOM 923 C C . GLY A 1 113 ? 11.272 1.351 -9.488 1.00 67.44 113 GLY A C 1
ATOM 924 O O . GLY A 1 113 ? 12.263 1.941 -9.909 1.00 67.44 113 GLY A O 1
ATOM 925 N N . TYR A 1 114 ? 10.910 1.402 -8.198 1.00 62.84 114 TYR A N 1
ATOM 926 C CA . TYR A 1 114 ? 11.628 2.198 -7.195 1.00 62.84 114 TYR A CA 1
ATOM 927 C C . TYR A 1 114 ? 12.995 1.607 -6.790 1.00 62.84 114 TYR A C 1
ATOM 929 O O . TYR A 1 114 ? 13.892 2.380 -6.458 1.00 62.84 114 TYR A O 1
ATOM 937 N N . VAL A 1 115 ? 13.177 0.275 -6.807 1.00 58.69 115 VAL A N 1
ATOM 938 C CA . VAL A 1 115 ? 14.419 -0.397 -6.354 1.00 58.69 115 VAL A CA 1
ATOM 939 C C . VAL A 1 115 ? 14.719 -1.662 -7.185 1.00 58.69 115 VAL A C 1
ATOM 941 O O . VAL A 1 115 ? 13.798 -2.452 -7.407 1.00 58.69 115 VAL A O 1
ATOM 944 N N . PRO A 1 116 ? 15.975 -1.892 -7.627 1.00 54.91 116 PRO A N 1
ATOM 945 C CA . PRO A 1 116 ? 16.413 -3.151 -8.242 1.00 54.91 116 PRO A CA 1
ATOM 946 C C . PRO A 1 116 ? 16.800 -4.236 -7.206 1.00 54.91 116 PRO A C 1
ATOM 948 O O . PRO A 1 116 ? 17.189 -3.894 -6.089 1.00 54.91 116 PRO A O 1
ATOM 951 N N . PRO A 1 117 ? 16.797 -5.537 -7.568 1.00 59.78 117 PRO A N 1
ATOM 952 C CA . PRO A 1 117 ? 16.446 -6.090 -8.872 1.00 59.78 117 PRO A CA 1
ATOM 953 C C . PRO A 1 117 ? 14.979 -6.522 -8.952 1.00 59.78 117 PRO A C 1
ATOM 955 O O . PRO A 1 117 ? 14.381 -7.013 -7.992 1.00 59.78 117 PRO A O 1
ATOM 958 N N . LEU A 1 118 ? 14.421 -6.395 -10.151 1.00 63.47 118 LEU A N 1
ATOM 959 C CA . LEU A 1 118 ? 13.188 -7.082 -10.494 1.00 63.47 118 LEU A CA 1
ATOM 960 C C . LEU A 1 118 ? 13.454 -8.591 -10.517 1.00 63.47 118 LEU A C 1
ATOM 962 O O . LEU A 1 118 ? 14.532 -9.016 -10.936 1.00 63.47 118 LEU A O 1
ATOM 966 N N . PRO A 1 119 ? 12.513 -9.426 -10.049 1.00 61.56 119 PRO A N 1
ATOM 967 C CA . PRO A 1 119 ? 12.700 -10.866 -10.073 1.00 61.56 119 PRO A CA 1
ATOM 968 C C . PRO A 1 119 ? 12.760 -11.337 -11.531 1.00 61.56 119 PRO A C 1
ATOM 970 O O . PRO A 1 119 ? 11.738 -11.481 -12.204 1.00 61.56 119 PRO A O 1
ATOM 973 N N . HIS A 1 120 ? 13.972 -11.567 -12.035 1.00 64.12 120 HIS A N 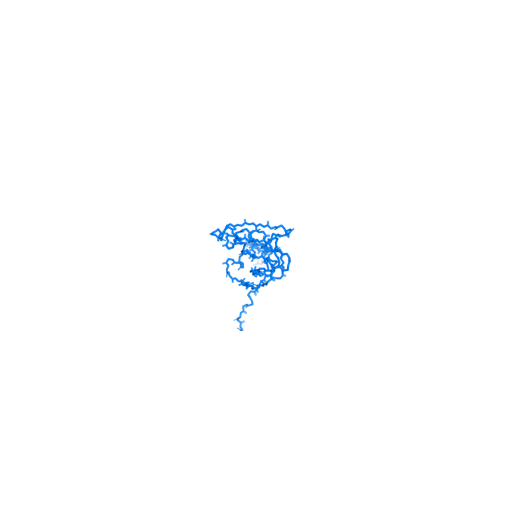1
ATOM 974 C CA . HIS A 1 120 ? 14.175 -12.221 -13.317 1.00 64.12 120 HIS A CA 1
ATOM 975 C C . HIS A 1 120 ? 13.827 -13.700 -13.158 1.00 64.12 120 HIS A C 1
ATOM 977 O O . HIS A 1 120 ? 14.313 -14.380 -12.249 1.00 64.12 120 HIS A O 1
ATOM 983 N N . ARG A 1 121 ? 12.980 -14.216 -14.051 1.00 56.66 121 ARG A N 1
ATOM 984 C CA . ARG A 1 121 ? 12.795 -15.659 -14.183 1.00 56.66 121 ARG A CA 1
ATOM 985 C C . ARG A 1 121 ? 14.139 -16.199 -14.672 1.00 56.66 121 ARG A C 1
ATOM 987 O O . ARG A 1 121 ? 14.505 -15.957 -15.815 1.00 56.66 121 ARG A O 1
ATOM 994 N N . ARG A 1 122 ? 14.911 -16.866 -13.809 1.00 58.03 122 ARG A N 1
ATOM 995 C CA . ARG A 1 122 ? 15.918 -17.803 -14.313 1.00 58.03 122 ARG A CA 1
ATOM 996 C C . ARG A 1 122 ? 15.114 -18.893 -14.999 1.00 58.03 122 ARG A C 1
ATOM 998 O O . ARG A 1 122 ? 14.352 -19.586 -14.323 1.00 58.03 122 ARG A O 1
ATOM 1005 N N . ASP A 1 123 ? 15.210 -18.978 -16.319 1.00 50.12 123 ASP A N 1
ATOM 1006 C CA . ASP A 1 123 ? 14.675 -20.118 -17.042 1.00 50.12 123 ASP A CA 1
ATOM 1007 C C . ASP A 1 123 ? 15.274 -21.370 -16.410 1.00 50.12 123 ASP A C 1
ATOM 1009 O O . ASP A 1 123 ? 16.486 -21.581 -16.399 1.00 50.12 123 ASP A O 1
ATOM 1013 N N . ARG A 1 124 ? 14.410 -22.172 -15.791 1.00 48.69 124 ARG A N 1
ATOM 1014 C CA . ARG A 1 124 ? 14.755 -23.500 -15.303 1.00 48.69 124 ARG A CA 1
ATOM 1015 C C . ARG A 1 124 ? 14.723 -24.449 -16.497 1.00 48.69 124 ARG A C 1
ATOM 1017 O O . ARG A 1 124 ? 13.926 -25.374 -16.512 1.00 48.69 124 ARG A O 1
ATOM 1024 N N . ASN A 1 125 ? 15.554 -24.173 -17.493 1.00 40.44 125 ASN A N 1
ATOM 1025 C CA . ASN A 1 125 ? 15.939 -25.148 -18.497 1.00 40.44 125 ASN A CA 1
ATOM 1026 C C . ASN A 1 125 ? 17.400 -25.473 -18.207 1.00 40.44 125 ASN A C 1
ATOM 1028 O O . ASN A 1 125 ? 18.277 -24.623 -18.364 1.00 40.44 125 ASN A O 1
ATOM 1032 N N . GLY A 1 126 ? 17.602 -26.667 -17.649 1.00 37.81 126 GLY A N 1
ATOM 1033 C CA . GLY A 1 126 ? 18.884 -27.356 -17.733 1.00 37.81 126 GLY A CA 1
ATOM 1034 C C . GLY A 1 126 ? 19.121 -27.876 -19.142 1.00 37.81 126 GLY A C 1
ATOM 1035 O O . GLY A 1 126 ? 18.157 -27.869 -19.944 1.00 37.81 126 GLY A O 1
#

Sequence (126 aa):
MVRARGLPALSATHHEHGRRDDANTQRNPFTEARDAFLSQRGLAFTLEWRRFPWTWGADVDRALIGPAYLGNVSIGLKDGWTWGWQGRRGTWKYVQRDRLDLLLDQVIETRAGYVPPLPHRRDRNG